Protein AF-A0A183HNM4-F1 (afdb_monomer_lite)

Foldseek 3Di:
DDPPPDPDPDPPDQQQQQPDADPLGQGQSGPCLLVCLVVPCCPVPVVVCVVHPCPNNVVDDPPPDD

Radius of gyration: 15.03 Å; chains: 1; bounding box: 39×17×49 Å

InterPro domains:
  IPR003582 ShKT domain [PF01549] (25-60)
  IPR003582 ShKT domain [PS51670] (26-60)
  IPR003582 ShKT domain [SM00254] (25-61)

pLDDT: mean 80.79, std 18.9, range [40.75, 98.56]

Organism: NCBI:txid387005

Structure (mmCIF, N/CA/C/O backbone):
data_AF-A0A183HNM4-F1
#
_entry.id   AF-A0A183HNM4-F1
#
loop_
_atom_site.group_PDB
_atom_site.id
_atom_site.type_symbol
_atom_site.label_atom_id
_atom_site.label_alt_id
_atom_site.label_comp_id
_atom_site.label_asym_id
_atom_site.label_entity_id
_atom_site.label_seq_id
_atom_site.pdbx_PDB_ins_code
_atom_site.Cartn_x
_atom_site.Cartn_y
_atom_site.Cartn_z
_atom_site.occupancy
_atom_site.B_iso_or_equiv
_atom_site.auth_seq_id
_atom_site.auth_comp_id
_atom_site.auth_asym_id
_atom_site.auth_atom_id
_atom_site.pdbx_PDB_model_num
ATOM 1 N N . MET A 1 1 ? -1.706 6.412 39.332 1.00 42.94 1 MET A N 1
ATOM 2 C CA . MET A 1 1 ? -1.177 5.225 38.622 1.00 42.94 1 MET A CA 1
ATOM 3 C C . MET A 1 1 ? -0.792 5.675 37.231 1.00 42.94 1 MET A C 1
ATOM 5 O O . MET A 1 1 ? -1.592 5.654 36.303 1.00 42.94 1 MET A O 1
ATOM 9 N N . ASN A 1 2 ? 0.405 6.240 37.152 1.00 40.75 2 ASN A N 1
ATOM 10 C CA . ASN A 1 2 ? 0.881 6.944 35.976 1.00 40.75 2 ASN A CA 1
ATOM 11 C C . ASN A 1 2 ? 1.310 5.882 34.972 1.00 40.75 2 ASN A C 1
ATOM 13 O O . ASN A 1 2 ? 2.261 5.148 35.230 1.00 40.75 2 ASN A O 1
ATOM 17 N N . LYS A 1 3 ? 0.572 5.762 33.863 1.00 57.31 3 LYS A N 1
ATOM 18 C CA . LYS A 1 3 ? 1.006 4.954 32.726 1.00 57.31 3 LYS A CA 1
ATOM 19 C C . LYS A 1 3 ? 2.276 5.597 32.183 1.00 57.31 3 LYS A C 1
ATOM 21 O O . LYS A 1 3 ? 2.203 6.562 31.424 1.00 57.31 3 LYS A O 1
ATOM 26 N N . LEU A 1 4 ? 3.422 5.095 32.633 1.00 49.50 4 LEU A N 1
ATOM 27 C CA . LEU A 1 4 ? 4.720 5.340 32.028 1.00 49.50 4 LEU A CA 1
ATOM 28 C C . LEU A 1 4 ? 4.608 4.846 30.584 1.00 49.50 4 LEU A C 1
ATOM 30 O O . LEU A 1 4 ? 4.708 3.656 30.310 1.00 49.50 4 LEU A O 1
ATOM 34 N N . LYS A 1 5 ? 4.282 5.762 29.666 1.00 55.44 5 LYS A N 1
ATOM 35 C CA . LYS A 1 5 ? 4.536 5.556 28.246 1.00 55.44 5 LYS A CA 1
ATOM 36 C C . LYS A 1 5 ? 6.050 5.468 28.146 1.00 55.44 5 LYS A C 1
ATOM 38 O O . LYS A 1 5 ? 6.730 6.470 28.349 1.00 55.44 5 LYS A O 1
ATOM 43 N N . GLU A 1 6 ? 6.553 4.256 27.964 1.00 50.94 6 GLU A N 1
ATOM 44 C CA . GLU A 1 6 ? 7.971 3.984 27.809 1.0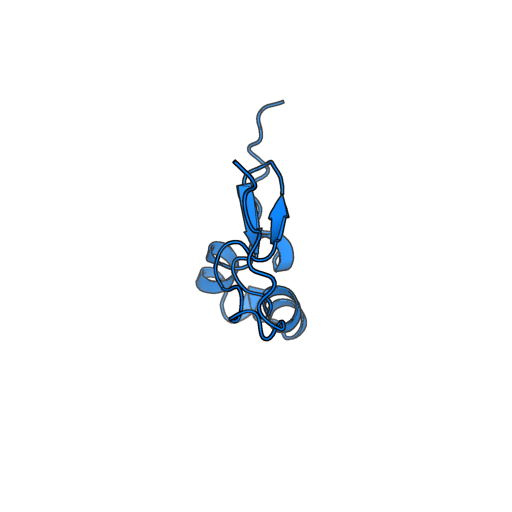0 50.94 6 GLU A CA 1
ATOM 45 C C . GLU A 1 6 ? 8.502 4.785 26.619 1.00 50.94 6 GLU A C 1
ATOM 47 O O . GLU A 1 6 ? 8.242 4.474 25.458 1.00 50.94 6 GLU A O 1
ATOM 52 N N . VAL A 1 7 ? 9.214 5.870 26.915 1.00 57.94 7 VAL A N 1
ATOM 53 C CA . VAL A 1 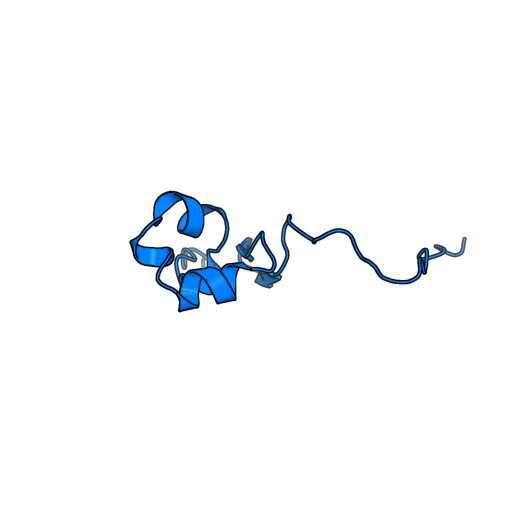7 ? 10.013 6.598 25.933 1.00 57.94 7 VAL A CA 1
ATOM 54 C C . VAL A 1 7 ? 11.325 5.833 25.802 1.00 57.94 7 VAL A C 1
ATOM 56 O O . VAL A 1 7 ? 12.324 6.154 26.441 1.00 57.94 7 VAL A O 1
ATOM 59 N N . VAL A 1 8 ? 11.295 4.768 25.004 1.00 60.50 8 VAL A N 1
ATOM 60 C CA . VAL A 1 8 ? 12.505 4.134 24.470 1.00 60.50 8 VAL A CA 1
ATOM 61 C C . VAL A 1 8 ? 13.021 5.045 23.343 1.00 60.50 8 VAL A C 1
ATOM 63 O O . VAL A 1 8 ? 12.201 5.488 22.532 1.00 60.50 8 VAL A O 1
ATOM 66 N N . PRO A 1 9 ? 14.327 5.375 23.264 1.00 59.91 9 PRO A N 1
ATOM 67 C CA . PRO A 1 9 ? 14.875 6.186 22.175 1.00 59.91 9 PRO A CA 1
ATOM 68 C C . PRO A 1 9 ? 14.500 5.531 20.841 1.00 59.91 9 PRO A C 1
ATOM 70 O O . PRO A 1 9 ? 14.856 4.381 20.595 1.00 59.91 9 PRO A O 1
ATOM 73 N N . GLN A 1 10 ? 13.689 6.211 20.031 1.00 54.44 10 GLN A N 1
ATOM 74 C CA . GLN A 1 10 ? 12.945 5.606 18.927 1.00 54.44 10 GLN A CA 1
ATOM 75 C C . GLN A 1 10 ? 13.855 5.133 17.782 1.00 54.44 10 GLN A C 1
ATOM 77 O O . GLN A 1 10 ? 14.022 5.819 16.780 1.00 54.44 10 GLN A O 1
ATOM 82 N N . LEU A 1 11 ? 14.351 3.902 17.870 1.00 53.03 11 LEU A N 1
ATOM 83 C CA . LEU A 1 11 ? 14.235 2.988 16.740 1.00 53.03 11 LEU A CA 1
ATOM 84 C C . LEU A 1 11 ? 12.998 2.131 17.024 1.00 53.03 11 LEU A C 1
ATOM 86 O O . LEU A 1 11 ? 13.086 1.029 17.560 1.00 53.03 11 LEU A O 1
ATOM 90 N N . SER A 1 12 ? 11.809 2.686 16.767 1.00 56.62 12 SER A N 1
ATOM 91 C CA . SER A 1 12 ? 10.593 1.876 16.779 1.00 56.62 12 SER A CA 1
ATOM 92 C C . SER A 1 12 ? 10.807 0.735 15.791 1.00 56.62 12 SER A C 1
ATOM 94 O O . SER A 1 12 ? 11.135 1.006 14.633 1.00 56.62 12 SER A O 1
ATOM 96 N N . LEU A 1 13 ? 10.636 -0.515 16.243 1.00 55.47 13 LEU A N 1
ATOM 97 C CA . LEU A 1 13 ? 10.550 -1.682 15.360 1.00 55.47 13 LEU A CA 1
ATOM 98 C C . LEU A 1 13 ? 9.722 -1.295 14.131 1.00 55.47 13 LEU A C 1
ATOM 100 O O . LEU A 1 13 ? 8.739 -0.562 14.325 1.00 55.47 13 LEU A O 1
ATOM 104 N N . PRO A 1 14 ? 10.098 -1.726 12.909 1.00 57.66 14 PRO A N 1
ATOM 105 C CA . PRO A 1 14 ? 9.296 -1.445 11.727 1.00 57.66 14 PRO A CA 1
ATOM 106 C C . PRO A 1 14 ? 7.859 -1.827 12.071 1.00 57.66 14 PRO A C 1
ATOM 108 O O . PRO A 1 14 ? 7.579 -2.980 12.385 1.00 57.66 14 PRO A O 1
ATOM 111 N N . GLN A 1 15 ? 6.979 -0.830 12.170 1.00 63.25 15 GLN A N 1
ATOM 112 C CA . GLN A 1 15 ? 5.589 -1.072 12.522 1.00 63.25 15 GLN A CA 1
ATOM 113 C C . GLN A 1 15 ? 4.985 -1.729 11.281 1.00 63.25 15 GLN A C 1
ATOM 115 O O . GLN A 1 15 ? 4.713 -1.055 10.289 1.00 63.25 15 GLN A O 1
ATOM 120 N N . THR A 1 16 ? 4.924 -3.061 11.299 1.00 67.62 16 THR A N 1
ATOM 121 C CA . THR A 1 16 ? 4.444 -3.895 10.187 1.00 67.62 16 THR A CA 1
ATOM 122 C C . THR A 1 16 ? 2.989 -4.316 10.344 1.00 67.62 16 THR A C 1
ATOM 124 O O . THR A 1 16 ? 2.474 -4.994 9.464 1.00 67.62 16 THR A O 1
ATOM 127 N N . ASN A 1 17 ? 2.351 -3.941 11.457 1.00 68.62 17 ASN A N 1
ATOM 128 C CA . ASN A 1 17 ? 0.943 -4.200 11.717 1.00 68.62 17 ASN A CA 1
ATOM 129 C C . ASN A 1 17 ? 0.240 -2.852 11.898 1.00 68.62 17 ASN A C 1
ATOM 131 O O . ASN A 1 17 ? 0.610 -2.071 12.779 1.00 68.62 17 ASN A O 1
ATOM 135 N N . LYS A 1 18 ? -0.779 -2.597 11.080 1.00 74.62 18 LYS A N 1
ATOM 136 C CA . LYS A 1 18 ? -1.633 -1.404 11.070 1.00 74.62 18 LYS A CA 1
ATOM 137 C C . LYS A 1 18 ? -0.854 -0.092 11.040 1.00 74.62 18 LYS A C 1
ATOM 139 O O . LYS A 1 18 ? -1.193 0.849 11.759 1.00 74.62 18 LYS A O 1
ATOM 144 N N . PHE A 1 19 ? 0.185 -0.023 10.205 1.00 86.38 19 PHE A N 1
ATOM 145 C CA . PHE A 1 19 ? 1.006 1.176 10.030 1.00 86.38 19 PHE A CA 1
ATOM 146 C C . PHE A 1 19 ? 0.172 2.446 9.793 1.00 86.38 19 PHE A C 1
ATOM 148 O O . PHE A 1 19 ? 0.463 3.498 10.368 1.00 86.38 19 PHE A O 1
ATOM 155 N N . LYS A 1 20 ? -0.884 2.359 8.977 1.00 89.00 20 LYS A N 1
ATOM 156 C CA . LYS A 1 20 ? -1.829 3.456 8.757 1.00 89.00 20 LYS A CA 1
ATOM 157 C C . LYS A 1 20 ? -3.228 2.911 8.504 1.00 89.00 20 LYS A C 1
ATOM 159 O O . LYS A 1 20 ? -3.426 2.218 7.524 1.00 89.00 20 LYS A O 1
ATOM 164 N N . CYS A 1 21 ? -4.204 3.286 9.326 1.00 91.19 21 CYS A N 1
ATOM 165 C CA . CYS A 1 21 ? -5.590 2.838 9.186 1.00 91.19 21 CYS A CA 1
ATOM 166 C C . CYS A 1 21 ? -6.577 4.004 9.151 1.00 91.19 21 CYS A C 1
ATOM 168 O O . CYS A 1 21 ? -6.407 4.997 9.86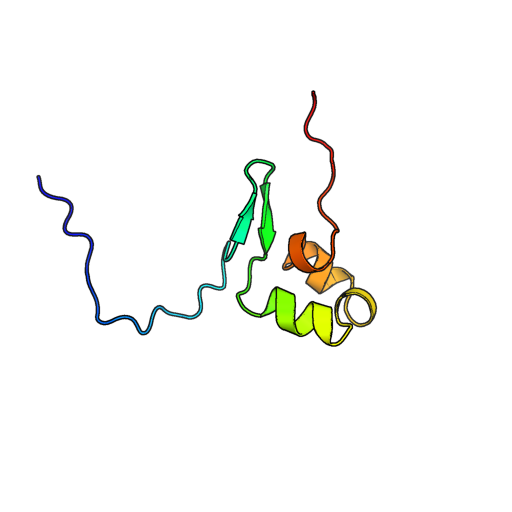2 1.00 91.19 21 CYS A O 1
ATOM 170 N N . LEU A 1 22 ? -7.633 3.850 8.360 1.00 87.19 22 LEU A N 1
ATOM 171 C CA . LEU A 1 22 ? -8.834 4.673 8.406 1.00 87.19 22 LEU A CA 1
ATOM 172 C C . LEU A 1 22 ? -9.877 4.056 9.365 1.00 87.19 22 LEU A C 1
ATOM 174 O O . LEU A 1 22 ? -9.835 2.853 9.628 1.00 87.19 22 LEU A O 1
ATOM 178 N N . PRO A 1 23 ? -10.843 4.846 9.878 1.00 86.50 23 PRO A N 1
ATOM 179 C CA . PRO A 1 23 ? -11.894 4.346 10.774 1.00 86.50 23 PRO A CA 1
ATOM 180 C C . PRO A 1 23 ? -12.772 3.234 10.183 1.00 86.50 23 PRO A C 1
ATOM 182 O O . PRO A 1 23 ? -13.34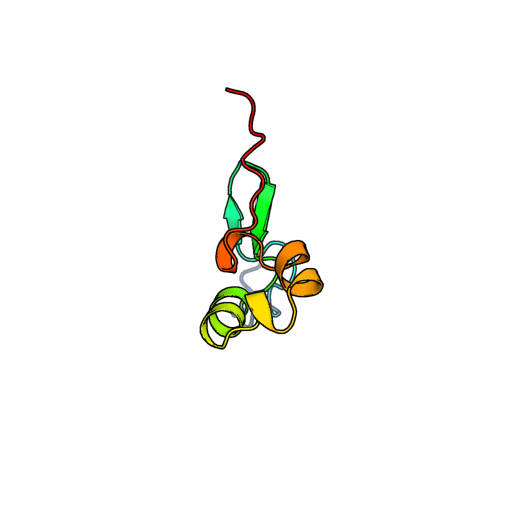2 2.451 10.932 1.00 86.50 23 PRO A O 1
ATOM 185 N N . ASN A 1 24 ? -12.851 3.142 8.853 1.00 84.38 24 ASN A N 1
ATOM 186 C CA . ASN A 1 24 ? -13.575 2.092 8.132 1.00 84.38 24 ASN A CA 1
ATOM 187 C C . ASN A 1 24 ? -12.838 0.741 8.091 1.00 84.38 24 ASN A C 1
ATOM 189 O O . ASN A 1 24 ? -13.255 -0.164 7.378 1.00 84.38 24 ASN A O 1
ATOM 193 N N . GLY A 1 25 ? -11.718 0.611 8.805 1.00 86.38 25 GLY A N 1
ATOM 194 C CA . GLY A 1 25 ? -10.917 -0.608 8.819 1.00 86.38 25 GLY A CA 1
ATOM 195 C C . GLY A 1 25 ? -9.989 -0.762 7.617 1.00 86.38 25 GLY A C 1
ATOM 196 O O . GLY A 1 25 ? -9.260 -1.748 7.571 1.00 86.38 25 GLY A O 1
ATOM 197 N N . CYS A 1 26 ? -9.956 0.201 6.688 1.00 91.88 26 CYS A N 1
ATOM 198 C CA . CYS A 1 26 ? -8.999 0.165 5.592 1.00 91.88 26 CYS A CA 1
ATOM 199 C C . CYS A 1 26 ? -7.600 0.553 6.073 1.00 91.88 26 CYS A C 1
ATOM 201 O O . CYS A 1 26 ? -7.411 1.652 6.610 1.00 91.88 26 CYS A O 1
ATOM 203 N N . CYS A 1 27 ? -6.625 -0.329 5.861 1.00 92.00 27 CYS A N 1
ATOM 204 C CA . CYS A 1 27 ? -5.286 -0.180 6.418 1.00 92.00 27 CYS A CA 1
ATOM 205 C C . CYS A 1 27 ? -4.167 -0.433 5.401 1.00 92.00 27 CYS A C 1
ATOM 207 O O . CYS A 1 27 ? -4.243 -1.323 4.556 1.00 92.00 27 CYS A O 1
ATOM 209 N N . ASP A 1 28 ? -3.083 0.321 5.557 1.00 94.00 28 ASP A N 1
ATOM 210 C CA . ASP A 1 28 ? -1.740 -0.124 5.219 1.00 94.00 28 ASP A CA 1
ATOM 211 C C . ASP A 1 28 ? -1.146 -0.768 6.472 1.00 94.00 28 ASP A C 1
ATOM 213 O O . ASP A 1 28 ? -0.965 -0.119 7.506 1.00 94.00 28 ASP A O 1
ATOM 217 N N . GLU A 1 29 ? -0.839 -2.050 6.387 1.00 92.62 29 GLU A N 1
ATOM 218 C CA . GLU A 1 29 ? -0.209 -2.816 7.452 1.00 92.62 29 GLU A CA 1
ATOM 219 C C . GLU A 1 29 ? 1.289 -2.495 7.524 1.00 92.62 29 GLU A C 1
ATOM 221 O O . GLU A 1 29 ? 1.841 -2.409 8.615 1.00 92.62 29 GLU A O 1
ATOM 226 N N . HIS A 1 30 ? 1.936 -2.180 6.396 1.00 92.88 30 HIS A N 1
ATOM 227 C CA . HIS A 1 30 ? 3.381 -1.962 6.331 1.00 92.88 30 HIS A CA 1
ATOM 228 C C . HIS A 1 30 ? 3.782 -0.522 5.962 1.00 92.88 30 HIS A C 1
ATOM 230 O O . HIS A 1 30 ? 3.243 0.089 5.039 1.00 92.88 30 HIS A O 1
ATOM 236 N N . GLN A 1 31 ? 4.838 -0.003 6.595 1.00 91.69 31 GLN A N 1
ATOM 237 C CA . GLN A 1 31 ? 5.384 1.337 6.312 1.00 91.69 31 GLN A CA 1
ATOM 238 C C . GLN A 1 31 ? 5.815 1.582 4.856 1.00 91.69 31 GLN A C 1
ATOM 240 O O . GLN A 1 31 ? 5.887 2.725 4.408 1.00 91.69 31 GLN A O 1
ATOM 245 N N . TRP A 1 32 ? 6.111 0.519 4.105 1.00 94.31 32 TRP A N 1
ATOM 246 C CA . TRP A 1 32 ? 6.564 0.606 2.709 1.00 94.31 32 TRP A CA 1
ATOM 247 C C . TRP A 1 32 ? 5.440 0.458 1.684 1.00 94.31 32 TRP A C 1
ATOM 249 O O . TRP A 1 32 ? 5.718 0.549 0.492 1.00 94.31 32 TRP A O 1
ATOM 259 N N . CYS A 1 33 ? 4.182 0.312 2.109 1.00 95.75 33 CYS A N 1
ATOM 260 C CA . CYS A 1 33 ? 3.045 0.190 1.194 1.00 95.75 33 CYS A CA 1
ATOM 261 C C . CYS A 1 33 ? 3.017 1.292 0.130 1.00 95.75 33 CYS A C 1
ATOM 263 O O . CYS A 1 33 ? 2.862 1.010 -1.055 1.00 95.75 33 CYS A O 1
ATOM 265 N N . ARG A 1 34 ? 3.276 2.546 0.519 1.00 95.88 34 ARG A N 1
ATOM 266 C CA . ARG A 1 34 ? 3.349 3.668 -0.427 1.00 95.88 34 ARG A CA 1
ATOM 267 C C . ARG A 1 34 ? 4.503 3.539 -1.426 1.00 95.88 34 ARG A C 1
ATOM 269 O O . ARG A 1 34 ? 4.328 3.877 -2.592 1.00 95.88 34 ARG A O 1
ATOM 276 N N . PHE A 1 35 ? 5.670 3.079 -0.975 1.00 97.00 35 PHE A N 1
ATOM 277 C CA . PHE A 1 35 ? 6.823 2.872 -1.851 1.00 97.00 35 PHE A CA 1
ATOM 278 C C . PHE A 1 35 ? 6.541 1.755 -2.860 1.00 97.00 35 PHE A C 1
ATOM 280 O O . PHE A 1 35 ? 6.667 1.978 -4.060 1.00 97.00 35 PHE A O 1
ATOM 287 N N . TRP A 1 36 ? 6.072 0.602 -2.391 1.00 97.81 36 TRP A N 1
ATOM 288 C CA . TRP A 1 36 ? 5.710 -0.533 -3.239 1.00 97.81 36 TRP A CA 1
ATOM 289 C C . TRP A 1 36 ? 4.623 -0.179 -4.252 1.00 97.81 36 TRP A C 1
ATOM 291 O O . TRP A 1 36 ? 4.780 -0.444 -5.443 1.00 97.81 36 TRP A O 1
ATOM 301 N N . ALA A 1 37 ? 3.575 0.528 -3.823 1.00 98.12 37 ALA A N 1
ATOM 302 C CA . ALA A 1 37 ? 2.563 1.041 -4.741 1.00 98.12 37 ALA A CA 1
ATOM 303 C C . ALA A 1 37 ? 3.174 1.969 -5.809 1.00 98.12 37 ALA A C 1
ATOM 305 O O . ALA A 1 37 ? 2.848 1.839 -6.987 1.00 98.12 37 ALA A O 1
ATOM 306 N N . SER A 1 38 ? 4.108 2.853 -5.429 1.00 98.19 38 SER A N 1
ATOM 307 C CA . SER A 1 38 ? 4.759 3.785 -6.367 1.00 98.19 38 SER A CA 1
ATOM 308 C C . SER A 1 38 ? 5.640 3.107 -7.420 1.00 98.19 38 SER A C 1
ATOM 310 O O . SER A 1 38 ? 5.813 3.664 -8.502 1.00 98.19 38 SER A O 1
ATOM 312 N N . ILE A 1 39 ? 6.163 1.912 -7.130 1.00 98.38 39 ILE A N 1
ATOM 313 C CA . ILE A 1 39 ? 6.954 1.117 -8.082 1.00 98.38 39 ILE A CA 1
ATOM 314 C C . ILE A 1 39 ? 6.112 0.064 -8.825 1.00 98.38 39 ILE A C 1
ATOM 316 O O . ILE A 1 39 ? 6.664 -0.718 -9.593 1.00 98.38 39 ILE A O 1
ATOM 320 N N . GLY A 1 40 ? 4.786 0.058 -8.640 1.00 98.38 40 GLY A N 1
ATOM 321 C CA . GLY A 1 40 ? 3.858 -0.770 -9.419 1.00 98.38 40 GLY A CA 1
ATOM 322 C C . GLY A 1 40 ? 3.439 -2.098 -8.780 1.00 98.38 40 GLY A C 1
ATOM 323 O O . GLY A 1 40 ? 2.794 -2.906 -9.451 1.00 98.38 40 GLY A O 1
ATOM 324 N N . GLU A 1 41 ? 3.726 -2.328 -7.495 1.00 98.56 41 GLU A N 1
ATOM 325 C CA . GLU A 1 41 ? 3.379 -3.590 -6.817 1.00 98.56 41 GLU A CA 1
ATOM 326 C C . GLU A 1 41 ? 1.870 -3.842 -6.746 1.00 98.56 41 GLU A C 1
ATOM 328 O O . GLU A 1 41 ? 1.450 -4.992 -6.707 1.00 98.56 41 GLU A O 1
ATOM 333 N N . CYS A 1 42 ? 1.028 -2.804 -6.811 1.00 98.38 42 CYS A N 1
ATOM 334 C CA . CYS A 1 42 ? -0.425 -2.998 -6.880 1.00 98.38 42 CYS A CA 1
ATOM 33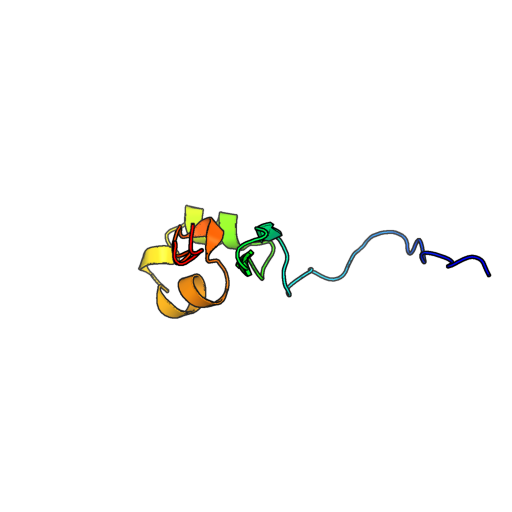5 C C . CYS A 1 42 ? -0.849 -3.850 -8.089 1.00 98.38 42 CYS A C 1
ATOM 337 O O . CYS A 1 42 ? -1.862 -4.538 -8.022 1.00 98.38 42 CYS A O 1
ATOM 339 N N . SER A 1 43 ? -0.076 -3.810 -9.180 1.00 98.19 43 SER A N 1
ATOM 340 C CA . SER A 1 43 ? -0.320 -4.607 -10.386 1.00 98.19 43 SER A CA 1
ATOM 341 C C . SER A 1 43 ? 0.564 -5.850 -10.448 1.00 98.19 43 SER A C 1
ATOM 343 O O . SER A 1 43 ? 0.116 -6.887 -10.929 1.00 98.19 43 SER A O 1
ATOM 345 N N . ALA A 1 44 ? 1.817 -5.751 -9.992 1.00 98.50 44 ALA A N 1
ATOM 346 C CA . ALA A 1 44 ? 2.769 -6.862 -10.031 1.00 98.50 44 ALA A CA 1
ATOM 347 C C . ALA A 1 44 ? 2.493 -7.924 -8.951 1.00 98.50 44 ALA A C 1
ATOM 349 O O . ALA A 1 44 ? 2.747 -9.105 -9.177 1.00 98.50 44 ALA A O 1
ATOM 350 N N . ASN A 1 45 ? 1.944 -7.512 -7.806 1.00 97.62 45 ASN A N 1
ATOM 351 C CA . ASN A 1 45 ? 1.633 -8.364 -6.662 1.00 97.62 45 ASN A CA 1
ATOM 352 C C . ASN A 1 45 ? 0.274 -7.986 -6.024 1.00 97.62 45 ASN A C 1
ATOM 354 O O . ASN A 1 45 ? 0.203 -7.568 -4.860 1.00 97.62 45 ASN A O 1
ATOM 358 N N . PRO A 1 46 ? -0.825 -8.105 -6.791 1.00 97.06 46 PRO A N 1
ATOM 359 C CA . PRO A 1 46 ? -2.124 -7.552 -6.420 1.00 97.06 46 PRO A CA 1
ATOM 360 C C . PRO A 1 46 ? -2.711 -8.195 -5.161 1.00 97.06 46 PRO A C 1
ATOM 362 O O . PRO A 1 46 ? -3.272 -7.488 -4.332 1.00 97.06 46 PRO A O 1
ATOM 365 N N . GLU A 1 47 ? -2.558 -9.510 -4.975 1.00 96.25 47 GLU A N 1
ATOM 366 C CA . GLU A 1 47 ? -3.112 -10.213 -3.808 1.00 96.25 47 GLU A CA 1
ATOM 367 C C . GLU A 1 47 ? -2.444 -9.766 -2.506 1.00 96.25 47 GLU A C 1
ATOM 369 O O . GLU A 1 47 ? -3.118 -9.440 -1.526 1.00 96.25 47 GLU A O 1
ATOM 374 N N . TRP A 1 48 ? -1.110 -9.695 -2.502 1.00 95.75 48 TRP A N 1
ATOM 375 C CA . TRP A 1 48 ? -0.368 -9.276 -1.320 1.00 95.75 48 TRP A CA 1
ATOM 376 C C . TRP A 1 48 ? -0.646 -7.812 -0.987 1.00 95.75 48 TRP A C 1
ATOM 378 O O . TRP A 1 48 ? -0.907 -7.474 0.170 1.00 95.75 48 TRP A O 1
ATOM 388 N N . MET A 1 49 ? -0.639 -6.944 -2.000 1.00 97.19 49 MET A N 1
ATOM 389 C CA . MET A 1 49 ? -0.905 -5.526 -1.805 1.00 97.19 49 MET A CA 1
ATOM 390 C C . MET A 1 49 ? -2.353 -5.260 -1.382 1.00 97.19 49 MET A C 1
ATOM 392 O O . MET A 1 49 ? -2.573 -4.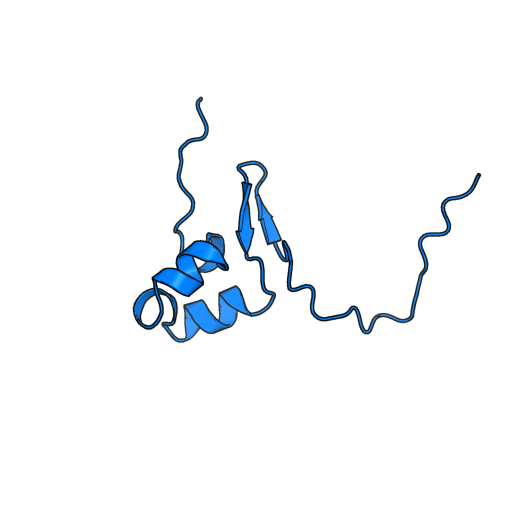417 -0.519 1.00 97.19 49 MET A O 1
ATOM 396 N N . ALA A 1 50 ? -3.337 -5.992 -1.904 1.00 94.69 50 ALA A N 1
ATOM 397 C CA . ALA A 1 50 ? -4.727 -5.848 -1.475 1.00 94.69 50 ALA A CA 1
ATOM 398 C C . ALA A 1 50 ? -4.933 -6.277 -0.014 1.00 94.69 50 ALA A C 1
ATOM 400 O O . ALA A 1 50 ? -5.728 -5.668 0.694 1.00 94.69 50 ALA A O 1
ATOM 401 N N . ALA A 1 51 ? -4.207 -7.288 0.470 1.00 92.44 51 ALA A N 1
ATOM 402 C CA . ALA A 1 51 ? -4.305 -7.717 1.864 1.00 92.44 51 ALA A CA 1
ATOM 403 C C . ALA A 1 51 ? -3.576 -6.770 2.836 1.00 92.44 51 ALA A C 1
ATOM 405 O O . ALA A 1 51 ? -4.071 -6.530 3.936 1.00 92.44 51 ALA A O 1
ATOM 406 N N . ASN A 1 52 ? -2.422 -6.223 2.435 1.00 94.12 52 ASN A N 1
ATOM 407 C CA . ASN A 1 52 ? -1.502 -5.524 3.342 1.00 94.12 52 ASN A CA 1
ATOM 408 C C . ASN A 1 52 ? -1.406 -4.009 3.110 1.00 94.12 52 ASN A C 1
ATOM 410 O O . ASN A 1 52 ? -0.879 -3.303 3.962 1.00 94.12 52 ASN A O 1
ATOM 414 N N . CYS A 1 53 ? -1.848 -3.496 1.967 1.00 96.38 53 CYS A N 1
ATOM 415 C CA . CYS A 1 53 ? -1.580 -2.134 1.501 1.00 96.38 53 CYS A CA 1
ATOM 416 C C . CYS A 1 53 ? -2.821 -1.512 0.848 1.00 96.38 53 CYS A C 1
ATOM 418 O O . CYS A 1 53 ? -2.762 -0.944 -0.249 1.00 96.38 53 CYS A O 1
ATOM 420 N N . GLN A 1 54 ? -3.965 -1.650 1.520 1.00 95.19 54 GLN A N 1
ATOM 421 C CA . GLN A 1 54 ? -5.273 -1.325 0.958 1.00 95.19 54 GLN A CA 1
ATOM 422 C C . GLN A 1 54 ? -5.411 0.161 0.626 1.00 95.19 54 GLN A C 1
ATOM 424 O O . GLN A 1 54 ? -5.999 0.516 -0.397 1.00 95.19 54 GLN A O 1
ATOM 429 N N . LEU A 1 55 ? -4.842 1.040 1.459 1.00 95.00 55 LEU A N 1
ATOM 430 C CA . LEU A 1 55 ? -4.860 2.480 1.205 1.00 95.00 55 LEU A CA 1
ATOM 431 C C . LEU A 1 55 ? -3.918 2.830 0.057 1.00 95.00 55 LEU A C 1
ATOM 433 O O . LEU A 1 55 ? -4.285 3.612 -0.818 1.00 95.00 55 LEU A O 1
ATOM 437 N N . ALA A 1 56 ? -2.713 2.257 0.044 1.00 96.69 56 ALA A N 1
ATOM 438 C CA . ALA A 1 56 ? -1.727 2.542 -0.992 1.00 96.69 56 ALA A CA 1
ATOM 439 C C . ALA A 1 56 ? -2.178 2.080 -2.389 1.00 96.69 56 ALA A C 1
ATOM 441 O O . ALA A 1 56 ? -1.869 2.757 -3.371 1.00 96.69 56 ALA A O 1
ATOM 442 N N . CYS A 1 57 ? -2.928 0.978 -2.474 1.00 97.12 57 CYS A N 1
ATOM 443 C CA . CYS A 1 57 ? -3.464 0.454 -3.733 1.00 97.12 57 CYS A CA 1
ATOM 444 C C . CYS A 1 57 ? -4.925 0.816 -4.009 1.00 97.12 57 CYS A C 1
ATOM 446 O O . CYS A 1 57 ? -5.465 0.389 -5.026 1.00 97.12 57 CYS A O 1
ATOM 448 N N . ASN A 1 58 ? -5.554 1.630 -3.156 1.00 94.19 58 ASN A N 1
ATOM 449 C CA . ASN A 1 58 ? -6.959 2.030 -3.279 1.00 94.19 58 ASN A CA 1
ATOM 450 C C . ASN A 1 58 ? -7.925 0.834 -3.393 1.00 94.19 58 ASN A C 1
ATOM 452 O O . ASN A 1 58 ? -8.903 0.888 -4.135 1.00 94.19 58 ASN A O 1
ATOM 456 N N . THR A 1 59 ? -7.655 -0.244 -2.657 1.00 93.44 59 THR A N 1
ATOM 457 C CA . THR A 1 59 ? -8.490 -1.457 -2.622 1.00 93.44 59 THR A CA 1
ATOM 458 C C . THR A 1 59 ? -9.386 -1.509 -1.387 1.00 93.44 59 THR A C 1
ATOM 460 O O . THR A 1 59 ? -9.910 -2.567 -1.050 1.00 93.44 59 THR A O 1
ATOM 463 N N . CYS A 1 60 ? -9.543 -0.390 -0.672 1.00 91.31 60 CYS A N 1
ATOM 464 C CA . CYS A 1 60 ? -10.516 -0.292 0.407 1.00 91.31 60 CYS A CA 1
ATOM 465 C C . CYS A 1 60 ? -11.911 -0.627 -0.134 1.00 91.31 60 CYS A C 1
ATOM 467 O O . CYS A 1 60 ? -12.383 0.043 -1.054 1.00 91.31 60 CYS A O 1
ATOM 469 N N . ASN A 1 61 ? -12.601 -1.590 0.473 1.00 79.06 61 ASN A N 1
ATOM 470 C CA . ASN A 1 61 ? -14.025 -1.755 0.212 1.00 79.06 61 ASN A CA 1
ATOM 471 C C . ASN A 1 61 ? -14.760 -0.534 0.773 1.00 79.06 61 ASN A C 1
ATOM 473 O O . ASN A 1 61 ? -14.544 -0.131 1.918 1.00 79.06 61 ASN A O 1
ATOM 477 N N . THR A 1 62 ? -15.622 0.074 -0.036 1.00 66.25 62 THR A N 1
ATOM 478 C CA . THR A 1 62 ? -16.475 1.198 0.374 1.00 66.25 62 THR A CA 1
ATOM 479 C C . THR A 1 62 ? -17.689 0.753 1.184 1.00 66.25 62 THR A C 1
ATOM 481 O O . THR A 1 62 ? -18.607 1.544 1.367 1.00 66.25 62 THR A O 1
ATOM 484 N N . ASP A 1 63 ? -17.705 -0.481 1.688 1.00 57.41 63 ASP A N 1
ATOM 485 C CA . ASP A 1 63 ? -18.817 -1.033 2.461 1.00 57.41 63 ASP A CA 1
ATOM 486 C C . ASP A 1 63 ? -18.761 -0.529 3.910 1.00 57.41 63 ASP A C 1
ATOM 488 O O . ASP A 1 63 ? -18.631 -1.284 4.872 1.00 57.41 63 ASP A O 1
ATOM 492 N N . VAL A 1 64 ? -18.821 0.791 4.061 1.00 54.53 64 VAL A N 1
ATOM 493 C CA . VAL A 1 64 ? -19.354 1.413 5.264 1.00 54.53 64 VAL A CA 1
ATOM 494 C C . VAL A 1 64 ? -20.755 1.843 4.887 1.00 54.53 64 VAL A C 1
ATOM 496 O O . VAL A 1 64 ? -20.936 2.778 4.106 1.00 54.53 64 VAL A O 1
ATOM 499 N N . GLU A 1 65 ? -21.723 1.091 5.401 1.00 49.06 65 GLU A N 1
ATOM 500 C CA . GLU A 1 65 ? -23.123 1.485 5.483 1.00 49.06 65 GLU A CA 1
ATOM 501 C C . GLU A 1 65 ? -23.220 2.967 5.874 1.00 49.06 65 GLU A C 1
ATOM 503 O O . GLU A 1 65 ? -22.587 3.410 6.838 1.00 49.06 65 GLU A O 1
ATOM 508 N N . GLY A 1 66 ? -23.968 3.726 5.072 1.00 41.41 66 GLY A N 1
ATOM 509 C CA . GLY A 1 66 ? -24.399 5.074 5.433 1.00 41.41 66 GLY A CA 1
ATOM 510 C C . GLY A 1 66 ? -25.338 5.074 6.630 1.00 41.41 66 GLY A C 1
ATOM 511 O O . GLY A 1 66 ? -26.014 4.046 6.859 1.00 41.41 66 GLY A O 1
#

Secondary structure (DSSP, 8-state):
---------S------SSSEE-TTS-EE-STTHHHHHHTTHHHHSHHHHHHHBTTTTT--------

Sequence (66 aa):
MNKLKEVVPQLSLPQTNKFKCLPNGCCDEHQWCRFWASIGECSANPEWMAANCQLACNTCNTDVEG